Protein AF-A0A9E1YPU9-F1 (afdb_monomer)

Radius of gyration: 12.82 Å; Cα contacts (8 Å, |Δi|>4): 70; chains: 1; bounding box: 29×20×36 Å

Mean predicted aligned error: 8.79 Å

Secondary structure (DSSP, 8-state):
---EEEEEEE---HHHHHHHHHHHHHHHHTT--PEEEEEEEE-SS-EEEEEEEE-----

Sequence (59 aa):
MITYKKKFDFYATNEELDSFVYSIVEALIGDLDDEIEVDITQDDNHRYICVNILDKVLH

pLDDT: mean 70.41, std 9.7, range [43.69, 82.94]

Solvent-accessible surface area (backbone atoms only — not comparable to full-atom values): 3783 Å² total; per-residue (Å²): 136,81,74,58,79,57,82,52,86,51,92,72,55,71,70,58,47,52,52,50,52,49,53,53,50,61,66,42,67,81,77,49,90,43,50,75,48,78,48,80,49,74,58,102,87,43,44,36,49,39,52,39,54,41,74,68,83,76,127

Structure (mmCIF, N/CA/C/O backbone):
data_AF-A0A9E1YPU9-F1
#
_entry.id   AF-A0A9E1YPU9-F1
#
loop_
_atom_site.group_PDB
_atom_site.id
_atom_site.type_symbol
_atom_site.label_atom_id
_atom_site.label_alt_id
_atom_site.label_comp_id
_atom_site.label_asym_id
_atom_site.label_entity_id
_atom_site.label_seq_id
_atom_site.pdbx_PDB_ins_code
_atom_site.Cartn_x
_atom_site.Cartn_y
_atom_site.Cartn_z
_atom_site.occupancy
_atom_site.B_iso_or_equiv
_atom_site.auth_seq_id
_atom_site.auth_comp_id
_atom_site.auth_asym_id
_atom_site.auth_atom_id
_atom_site.pdbx_PDB_model_num
ATOM 1 N N . MET A 1 1 ? -18.939 -4.489 10.729 1.00 51.16 1 MET A N 1
ATOM 2 C CA . MET A 1 1 ? -17.598 -4.215 10.184 1.00 51.16 1 MET A CA 1
ATOM 3 C C . MET A 1 1 ? -17.774 -3.529 8.839 1.00 51.16 1 MET A C 1
ATOM 5 O O . MET A 1 1 ? -18.193 -4.176 7.887 1.00 51.16 1 MET A O 1
ATOM 9 N N . ILE A 1 2 ? -17.601 -2.207 8.794 1.00 54.59 2 ILE A N 1
ATOM 10 C CA . ILE A 1 2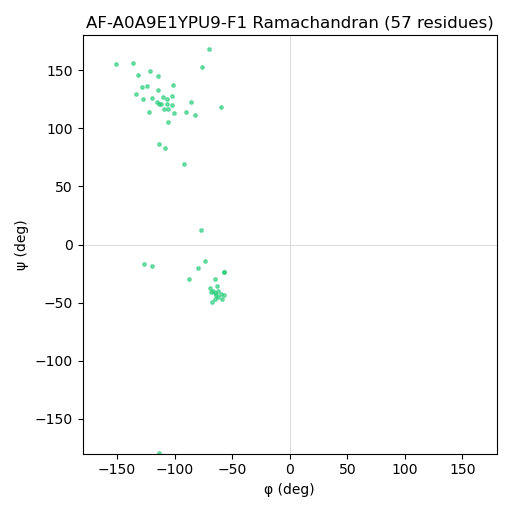 ? -17.564 -1.464 7.529 1.00 54.59 2 ILE A CA 1
ATOM 11 C C . ILE A 1 2 ? -16.099 -1.451 7.115 1.00 54.59 2 ILE A C 1
ATOM 13 O O . ILE A 1 2 ? -15.270 -0.896 7.822 1.00 54.59 2 ILE A O 1
ATOM 17 N N . THR A 1 3 ? -15.777 -2.109 6.009 1.00 52.91 3 THR A N 1
ATOM 18 C CA . THR A 1 3 ? -14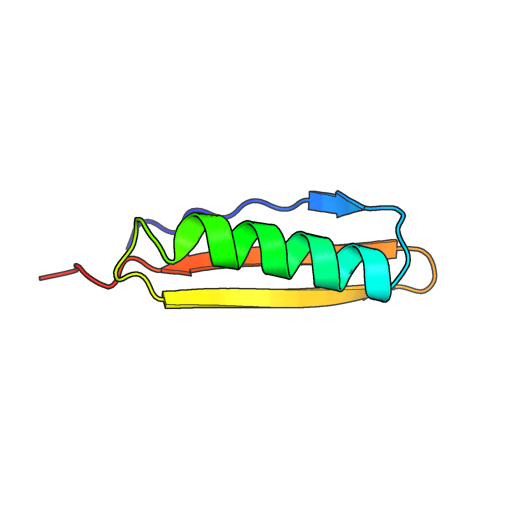.415 -2.125 5.475 1.00 52.91 3 THR A CA 1
ATOM 19 C C . THR A 1 3 ? -14.351 -1.122 4.336 1.00 52.91 3 THR A C 1
ATOM 21 O O . THR A 1 3 ? -15.006 -1.306 3.307 1.00 52.91 3 THR A O 1
ATOM 24 N N . TYR A 1 4 ? -13.586 -0.047 4.514 1.00 58.38 4 TYR A N 1
ATOM 25 C CA . TYR A 1 4 ? -13.286 0.865 3.419 1.00 58.38 4 TYR A CA 1
ATOM 26 C C . TYR A 1 4 ? -12.120 0.291 2.612 1.00 58.38 4 TYR A C 1
ATOM 28 O O . TYR A 1 4 ? -10.998 0.212 3.105 1.00 58.38 4 TYR A O 1
ATOM 36 N N . LYS A 1 5 ? -12.392 -0.137 1.374 1.00 61.34 5 LYS A N 1
ATOM 37 C CA . LYS A 1 5 ? -11.375 -0.666 0.458 1.00 61.34 5 LYS A CA 1
ATOM 38 C C . LYS A 1 5 ? -11.199 0.276 -0.724 1.00 61.34 5 LYS A C 1
ATOM 40 O O . LYS A 1 5 ? -12.141 0.498 -1.485 1.00 61.34 5 LYS A O 1
ATOM 45 N N . LYS A 1 6 ? -9.979 0.781 -0.914 1.00 68.19 6 LYS A N 1
ATOM 46 C CA . LYS A 1 6 ? -9.606 1.592 -2.077 1.00 68.19 6 LYS A CA 1
ATOM 47 C C . LYS A 1 6 ? -8.363 1.006 -2.742 1.00 68.19 6 LYS A C 1
ATOM 49 O O . LYS A 1 6 ? -7.355 0.787 -2.081 1.00 68.19 6 LYS A O 1
ATOM 54 N N . LYS A 1 7 ? -8.461 0.729 -4.046 1.00 65.44 7 LYS A N 1
ATOM 55 C CA . LYS A 1 7 ? -7.357 0.231 -4.878 1.00 65.44 7 LYS A CA 1
ATOM 56 C C . LYS A 1 7 ? -6.790 1.384 -5.692 1.00 65.44 7 LYS A C 1
ATOM 58 O O . LYS A 1 7 ? -7.556 2.167 -6.254 1.00 65.44 7 LYS A O 1
ATOM 63 N N . PHE A 1 8 ? -5.471 1.452 -5.769 1.00 67.88 8 PHE A N 1
ATOM 64 C CA . PHE A 1 8 ? -4.761 2.398 -6.613 1.00 67.88 8 PHE A CA 1
ATOM 65 C C . PHE A 1 8 ? -3.818 1.624 -7.539 1.00 67.88 8 PHE A C 1
ATOM 67 O O . PHE A 1 8 ? -3.151 0.687 -7.096 1.00 67.88 8 PHE A O 1
ATOM 74 N N . ASP A 1 9 ? -3.784 2.010 -8.814 1.00 65.62 9 ASP A N 1
ATOM 75 C CA . ASP A 1 9 ? -2.873 1.452 -9.813 1.00 65.62 9 ASP A CA 1
ATOM 76 C C . ASP A 1 9 ? -1.785 2.497 -10.098 1.00 65.62 9 ASP A C 1
ATOM 78 O O . ASP A 1 9 ? -2.093 3.626 -10.489 1.00 65.62 9 ASP A O 1
ATOM 82 N N . PHE A 1 10 ? -0.520 2.140 -9.871 1.00 66.06 10 PHE A N 1
ATOM 83 C CA . PHE A 1 10 ? 0.614 3.055 -10.007 1.00 66.06 10 PHE A CA 1
ATOM 84 C C . PHE A 1 10 ? 1.636 2.544 -11.020 1.00 66.06 10 PHE A C 1
ATOM 86 O O . PHE A 1 10 ? 1.868 1.341 -11.143 1.00 66.06 10 PHE A O 1
ATOM 93 N N . TYR A 1 11 ? 2.309 3.484 -11.684 1.00 71.69 11 TYR A N 1
ATOM 94 C CA . TYR A 1 11 ? 3.523 3.225 -12.453 1.00 71.69 11 TYR A CA 1
ATOM 95 C C . TYR A 1 11 ? 4.693 3.943 -11.771 1.00 71.69 11 TYR A C 1
ATOM 97 O O . TYR A 1 11 ? 4.962 5.108 -12.058 1.00 71.69 11 TYR A O 1
ATOM 105 N N . ALA A 1 12 ? 5.318 3.275 -10.799 1.00 72.12 12 ALA A N 1
ATOM 106 C CA . ALA A 1 12 ? 6.355 3.854 -9.945 1.00 72.12 12 ALA A CA 1
ATOM 107 C C . ALA A 1 12 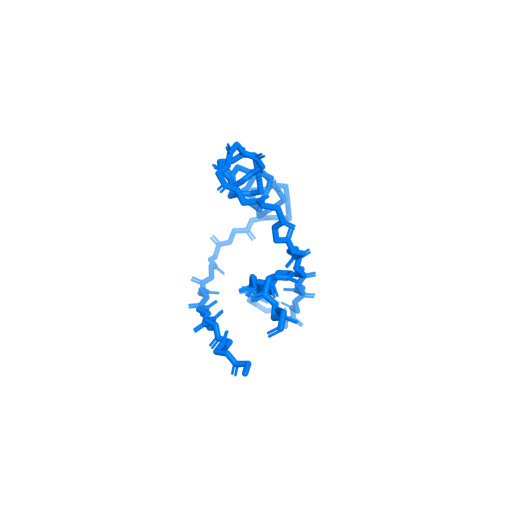? 7.364 2.798 -9.454 1.00 72.12 12 ALA A C 1
ATOM 109 O O . ALA A 1 12 ? 7.073 1.594 -9.375 1.00 72.12 12 ALA A O 1
ATOM 110 N N . THR A 1 13 ? 8.569 3.253 -9.119 1.00 78.25 13 THR A N 1
ATOM 111 C CA . THR A 1 13 ? 9.638 2.436 -8.528 1.00 78.25 13 THR A CA 1
ATOM 112 C C . THR A 1 13 ? 9.310 2.025 -7.087 1.00 78.25 13 THR A C 1
ATOM 114 O O . THR A 1 13 ? 8.331 2.478 -6.500 1.00 78.25 13 THR A O 1
ATOM 117 N N . ASN A 1 14 ? 10.079 1.083 -6.518 1.00 73.88 14 ASN A N 1
ATOM 118 C CA . ASN A 1 14 ? 9.744 0.506 -5.208 1.00 73.88 14 ASN A CA 1
ATOM 119 C C . ASN A 1 14 ? 9.932 1.565 -4.132 1.00 73.88 14 ASN A C 1
ATOM 121 O O . ASN A 1 14 ? 9.120 1.662 -3.228 1.00 73.88 14 ASN A O 1
ATOM 125 N N . GLU A 1 15 ? 10.965 2.384 -4.299 1.00 80.44 15 GLU A N 1
ATOM 126 C CA . GLU A 1 15 ? 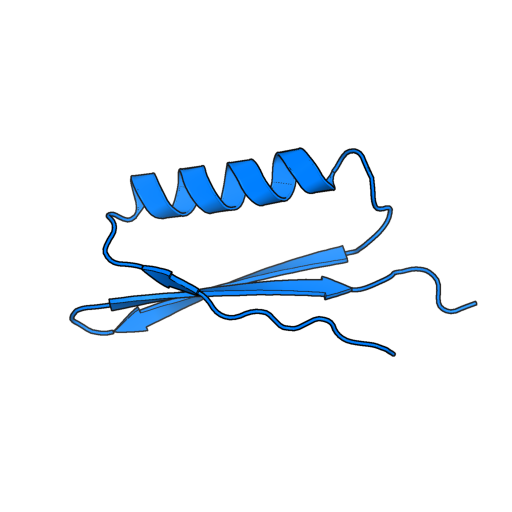11.309 3.490 -3.416 1.00 80.44 15 GLU A CA 1
ATOM 127 C C . GLU A 1 15 ? 10.223 4.580 -3.426 1.00 80.44 15 GLU A C 1
ATOM 129 O O . GLU A 1 15 ? 9.807 5.056 -2.373 1.00 80.44 15 GLU A O 1
ATOM 134 N N . GLU A 1 16 ? 9.680 4.912 -4.604 1.00 80.06 16 GLU A N 1
ATOM 135 C CA . GLU A 1 16 ? 8.563 5.858 -4.734 1.00 80.06 16 GLU A CA 1
ATOM 136 C C . GLU A 1 16 ? 7.267 5.320 -4.112 1.00 80.06 16 GLU A C 1
ATOM 138 O O . GLU A 1 16 ? 6.535 6.067 -3.463 1.00 80.06 16 GLU A O 1
ATOM 143 N N . LEU A 1 17 ? 6.982 4.025 -4.282 1.00 79.06 17 LEU A N 1
ATOM 144 C CA . LEU A 1 17 ? 5.805 3.387 -3.687 1.00 79.06 17 LEU A CA 1
ATOM 145 C C . LEU A 1 17 ? 5.911 3.293 -2.167 1.00 79.06 17 LEU A C 1
ATOM 147 O O . LEU A 1 17 ? 4.931 3.564 -1.480 1.00 79.06 17 LEU A O 1
ATOM 151 N N . ASP A 1 18 ? 7.088 2.957 -1.648 1.00 77.81 18 ASP A N 1
ATOM 152 C CA . ASP A 1 18 ? 7.342 2.871 -0.210 1.00 77.81 18 ASP A CA 1
ATOM 153 C C . ASP A 1 18 ? 7.192 4.251 0.448 1.00 77.81 18 ASP A C 1
ATOM 155 O O . ASP A 1 18 ? 6.486 4.408 1.443 1.00 77.81 18 ASP A O 1
ATOM 159 N N . SER A 1 19 ? 7.736 5.295 -0.190 1.00 82.94 19 SER A N 1
ATOM 160 C CA . SER A 1 19 ? 7.556 6.682 0.252 1.00 82.94 19 SER A CA 1
ATOM 161 C C . SER A 1 19 ? 6.087 7.127 0.210 1.00 82.94 19 SER A C 1
ATOM 163 O O . SER A 1 19 ? 5.611 7.783 1.139 1.00 82.94 19 SER A O 1
ATOM 165 N N . PHE A 1 20 ? 5.338 6.735 -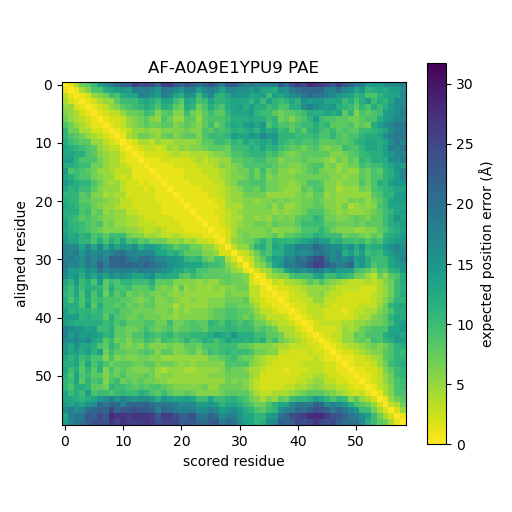0.825 1.00 81.06 20 PHE A N 1
ATOM 166 C CA . PHE A 1 20 ? 3.910 7.034 -0.929 1.00 81.06 20 PHE A CA 1
ATOM 167 C C . PHE A 1 20 ? 3.091 6.346 0.172 1.00 81.06 20 PHE A C 1
ATOM 169 O O . PHE A 1 20 ? 2.291 7.005 0.839 1.00 81.06 20 PHE A O 1
ATOM 176 N N . VAL A 1 21 ? 3.314 5.051 0.414 1.00 78.69 21 VAL A N 1
ATOM 177 C CA . VAL A 1 21 ? 2.670 4.310 1.514 1.00 78.69 21 VAL A CA 1
ATOM 178 C C . VAL A 1 21 ? 2.998 4.955 2.853 1.00 78.69 21 VAL A C 1
ATOM 180 O O . VAL A 1 21 ? 2.085 5.207 3.640 1.00 78.69 21 VAL A O 1
ATOM 183 N N . TYR A 1 22 ? 4.269 5.282 3.089 1.00 82.50 22 TYR A N 1
ATOM 184 C CA . TYR A 1 22 ? 4.699 5.942 4.316 1.00 82.50 22 TYR A CA 1
ATOM 185 C C . TYR A 1 22 ? 3.958 7.266 4.529 1.00 82.50 22 TYR A C 1
ATOM 187 O O . TYR A 1 22 ? 3.453 7.506 5.619 1.00 82.50 22 TYR A O 1
ATOM 195 N N . SER A 1 23 ? 3.800 8.079 3.479 1.00 82.31 23 SER A N 1
ATOM 196 C CA . SER A 1 23 ? 3.066 9.350 3.566 1.00 82.31 23 SER A CA 1
ATOM 197 C C . SER A 1 23 ? 1.582 9.178 3.915 1.00 82.31 23 SER A C 1
ATOM 199 O O . SER A 1 23 ? 1.026 9.987 4.655 1.00 82.31 23 SER A O 1
ATOM 201 N N . ILE A 1 24 ? 0.938 8.109 3.425 1.00 78.19 24 ILE A N 1
ATOM 202 C CA . ILE A 1 24 ? -0.449 7.777 3.778 1.00 78.19 24 ILE A CA 1
ATOM 203 C C . ILE A 1 24 ? -0.523 7.371 5.246 1.00 78.19 24 ILE A C 1
ATOM 205 O O . ILE A 1 24 ? -1.368 7.876 5.980 1.00 78.19 24 ILE A O 1
ATOM 209 N N . VAL A 1 25 ? 0.356 6.466 5.674 1.00 74.94 25 VAL A N 1
ATOM 210 C CA . VAL A 1 25 ? 0.382 5.968 7.052 1.00 74.94 25 VAL A CA 1
ATOM 211 C C . VAL A 1 25 ? 0.676 7.112 8.026 1.00 74.94 25 VAL A C 1
ATOM 213 O O . VAL A 1 25 ? -0.050 7.271 8.999 1.00 74.94 25 VAL A O 1
ATOM 216 N N . GLU A 1 26 ? 1.658 7.967 7.738 1.00 80.12 26 GLU A N 1
ATOM 217 C CA . GLU A 1 26 ? 1.990 9.147 8.546 1.00 80.12 26 GLU A CA 1
ATOM 218 C C . GLU A 1 26 ? 0.811 10.125 8.661 1.00 80.12 26 GLU A C 1
ATOM 220 O O . GLU A 1 26 ? 0.512 10.598 9.757 1.00 80.12 26 GLU A O 1
ATOM 225 N N . ALA A 1 27 ? 0.096 10.383 7.560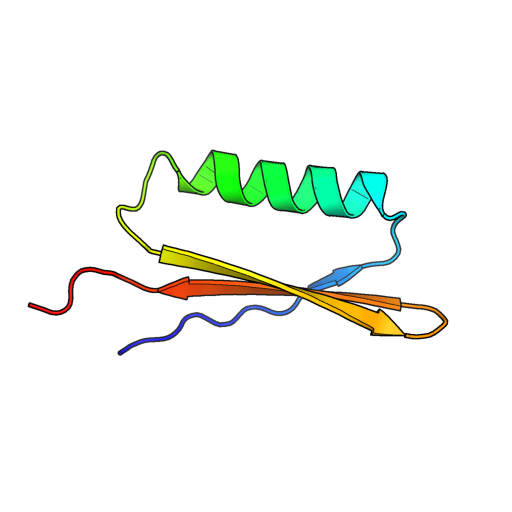 1.00 74.75 27 ALA A N 1
ATOM 226 C CA . ALA A 1 27 ? -1.096 11.229 7.578 1.00 74.75 27 ALA A CA 1
ATOM 227 C C . ALA A 1 27 ? -2.251 10.624 8.400 1.00 74.75 27 ALA A C 1
ATOM 229 O O . ALA A 1 27 ? -3.045 11.373 8.964 1.00 74.75 27 ALA A O 1
ATOM 230 N N . LEU A 1 28 ? -2.348 9.291 8.480 1.00 68.94 28 LEU A N 1
ATOM 231 C CA . LEU A 1 28 ? -3.412 8.579 9.202 1.00 68.94 28 LEU A CA 1
ATOM 232 C C . LEU A 1 28 ? -3.098 8.348 10.690 1.00 68.94 28 LEU A C 1
ATOM 234 O O . LEU A 1 28 ? -4.024 8.345 11.499 1.00 68.94 28 LEU A O 1
ATOM 238 N N . ILE A 1 29 ? -1.820 8.207 11.072 1.00 63.59 29 ILE A N 1
ATOM 239 C CA . ILE A 1 29 ? -1.371 7.987 12.467 1.00 63.59 29 ILE A CA 1
ATOM 240 C C . ILE A 1 29 ? -1.845 9.102 13.419 1.00 63.59 29 ILE A C 1
ATOM 242 O O . ILE A 1 29 ? -1.959 8.880 14.623 1.00 63.59 29 ILE A O 1
ATOM 246 N N . GLY A 1 30 ? -2.135 10.300 12.904 1.00 57.81 30 GLY A N 1
ATOM 247 C CA . GLY A 1 30 ? -2.650 11.411 13.707 1.00 57.81 30 GLY A CA 1
ATOM 248 C C . GLY A 1 30 ? -4.148 11.353 14.029 1.00 57.81 30 GLY A C 1
ATOM 249 O O . GLY A 1 30 ? -4.565 12.027 14.969 1.00 57.81 30 GLY A O 1
ATOM 250 N N . ASP A 1 31 ? -4.941 10.589 13.272 1.00 57.75 31 ASP A N 1
ATOM 251 C CA . ASP A 1 31 ? -6.409 10.722 13.249 1.00 57.75 31 ASP A CA 1
ATOM 252 C C . ASP A 1 31 ? -7.153 9.446 13.683 1.00 57.75 31 ASP A C 1
ATOM 254 O O . ASP A 1 31 ? -8.329 9.513 14.040 1.00 57.75 31 ASP A O 1
ATOM 258 N N . LEU A 1 32 ? -6.496 8.280 13.672 1.00 59.84 32 LEU A N 1
ATOM 259 C CA . LEU A 1 32 ? -7.167 6.991 13.843 1.00 59.84 32 LEU A CA 1
ATOM 260 C C . LEU A 1 32 ? -6.441 6.090 14.851 1.00 59.84 32 LEU A C 1
ATOM 262 O O . LEU A 1 32 ? -5.256 5.805 14.706 1.00 59.84 32 LEU A O 1
ATOM 266 N N . ASP A 1 33 ? -7.187 5.558 15.824 1.00 64.12 33 ASP A N 1
ATOM 267 C CA . ASP A 1 33 ? -6.770 4.417 16.668 1.00 64.12 33 ASP A CA 1
ATOM 268 C C . ASP A 1 33 ? -6.903 3.073 15.901 1.00 64.12 33 ASP A C 1
ATOM 270 O O . ASP A 1 33 ? -6.849 1.971 16.462 1.00 64.12 33 ASP A O 1
ATOM 274 N N . ASP A 1 34 ? -7.099 3.173 14.586 1.00 67.00 34 ASP A N 1
ATOM 275 C CA . ASP A 1 34 ? -7.410 2.093 13.663 1.00 67.00 34 ASP A CA 1
ATOM 276 C C . ASP A 1 34 ? -6.178 1.247 13.352 1.00 67.00 34 ASP A C 1
ATOM 278 O O . ASP A 1 34 ? -5.026 1.682 13.415 1.00 67.00 34 ASP A O 1
ATOM 282 N N . GLU A 1 35 ? -6.422 -0.010 13.015 1.00 72.69 35 GLU A N 1
ATOM 283 C CA . GLU A 1 35 ? -5.396 -0.893 12.484 1.00 72.69 35 GLU A CA 1
ATOM 284 C C . GLU A 1 35 ? -5.305 -0.698 10.967 1.00 72.69 35 GLU A C 1
ATOM 286 O O . GLU A 1 35 ? -6.291 -0.832 10.244 1.00 72.69 35 GLU A O 1
ATOM 291 N N . ILE A 1 36 ? -4.116 -0.348 10.478 1.00 75.50 36 ILE A N 1
ATOM 292 C CA . ILE A 1 36 ? -3.859 -0.175 9.048 1.00 75.50 36 ILE A CA 1
ATOM 293 C C . ILE A 1 36 ? -3.123 -1.413 8.547 1.00 75.50 36 ILE A C 1
ATOM 295 O O . ILE A 1 36 ? -2.015 -1.710 8.990 1.00 75.50 36 ILE A O 1
ATOM 299 N N . GLU A 1 37 ? -3.721 -2.109 7.588 1.00 77.44 37 GLU A N 1
ATOM 300 C CA . GLU A 1 37 ? -3.100 -3.219 6.873 1.00 77.44 37 GLU A CA 1
ATOM 301 C C . GLU A 1 37 ? -2.738 -2.752 5.461 1.00 77.44 37 GLU A C 1
ATOM 303 O O . GLU A 1 37 ? -3.582 -2.246 4.715 1.00 77.44 37 GLU A O 1
ATOM 308 N N . VAL A 1 38 ? -1.469 -2.916 5.092 1.00 75.81 38 VAL A N 1
ATOM 309 C CA . VAL A 1 38 ? -0.969 -2.589 3.756 1.00 75.81 38 VAL A CA 1
ATOM 310 C C . VAL A 1 38 ? -0.515 -3.872 3.077 1.00 75.81 38 VAL A C 1
ATOM 312 O O . VAL A 1 38 ? 0.368 -4.562 3.579 1.00 75.81 38 VAL A O 1
ATOM 315 N N . ASP A 1 39 ? -1.098 -4.160 1.917 1.00 80.19 39 ASP A N 1
ATOM 316 C CA . ASP A 1 39 ? -0.701 -5.263 1.046 1.00 80.19 39 ASP A CA 1
ATOM 317 C C . ASP A 1 39 ? -0.151 -4.706 -0.271 1.00 80.19 39 ASP A C 1
ATOM 319 O O . ASP A 1 39 ? -0.735 -3.804 -0.885 1.00 80.19 39 ASP A O 1
ATOM 323 N N . ILE A 1 40 ? 0.992 -5.239 -0.693 1.00 76.06 40 ILE A N 1
ATOM 324 C CA . ILE A 1 40 ? 1.690 -4.841 -1.911 1.00 76.06 40 ILE A CA 1
ATOM 325 C C . ILE A 1 40 ? 1.837 -6.078 -2.784 1.00 76.06 40 ILE A C 1
ATOM 327 O O . ILE A 1 40 ? 2.577 -7.010 -2.471 1.00 76.06 40 ILE A O 1
ATOM 331 N N . THR A 1 41 ? 1.160 -6.061 -3.926 1.00 80.69 41 THR A N 1
ATOM 332 C CA . THR A 1 41 ? 1.248 -7.115 -4.936 1.00 80.69 41 THR A CA 1
ATOM 333 C C . THR A 1 41 ? 1.884 -6.562 -6.203 1.00 80.69 41 THR A C 1
ATOM 335 O O . THR A 1 41 ? 1.667 -5.407 -6.567 1.00 80.69 41 THR A O 1
ATOM 338 N N . GLN A 1 42 ? 2.666 -7.378 -6.905 1.00 78.00 42 GLN A N 1
ATOM 339 C CA . GLN A 1 42 ? 3.323 -6.977 -8.150 1.00 78.00 42 GLN A CA 1
ATOM 340 C C . GLN A 1 42 ? 3.114 -8.019 -9.250 1.00 78.00 42 GLN A C 1
ATOM 342 O O . GLN A 1 42 ? 3.064 -9.217 -8.969 1.00 78.00 42 GLN A O 1
ATOM 347 N N . ASP A 1 43 ? 3.005 -7.545 -10.487 1.00 80.31 43 ASP A N 1
ATOM 348 C CA . ASP A 1 43 ? 3.163 -8.335 -11.707 1.00 80.31 43 ASP A CA 1
ATOM 349 C C . ASP A 1 43 ? 4.413 -7.861 -12.475 1.00 80.31 43 ASP A C 1
ATOM 351 O O . ASP A 1 43 ? 5.131 -6.973 -12.008 1.00 80.31 43 ASP A O 1
ATOM 355 N N . ASP A 1 44 ? 4.704 -8.462 -13.632 1.00 79.44 44 ASP A N 1
ATOM 356 C CA . ASP A 1 44 ? 5.909 -8.153 -14.417 1.00 79.44 44 ASP A CA 1
ATOM 357 C C . ASP A 1 44 ? 6.027 -6.665 -14.807 1.00 79.44 44 ASP A C 1
ATOM 359 O O . ASP A 1 44 ? 7.131 -6.185 -15.064 1.00 79.44 44 ASP A O 1
ATOM 363 N N . ASN A 1 45 ? 4.910 -5.929 -14.853 1.00 72.69 45 ASN A N 1
ATOM 364 C CA . ASN A 1 45 ? 4.841 -4.552 -15.349 1.00 72.69 45 ASN A CA 1
ATOM 365 C C . ASN A 1 45 ? 4.192 -3.556 -14.372 1.00 72.69 45 ASN A C 1
ATOM 367 O O . ASN A 1 45 ? 4.345 -2.348 -14.554 1.00 72.69 45 ASN A O 1
ATOM 371 N N . HIS A 1 46 ? 3.465 -4.023 -13.358 1.00 71.31 46 HIS A N 1
ATOM 372 C CA . HIS A 1 46 ? 2.652 -3.179 -12.486 1.00 71.31 46 HIS A CA 1
ATOM 373 C C . HIS A 1 46 ? 2.793 -3.554 -11.022 1.00 71.31 46 HIS A C 1
ATOM 375 O O . HIS A 1 46 ? 3.103 -4.686 -10.647 1.00 71.31 46 HIS A O 1
ATOM 381 N N . ARG A 1 47 ? 2.500 -2.567 -10.179 1.00 69.50 47 ARG A N 1
ATOM 382 C CA . ARG A 1 47 ? 2.455 -2.723 -8.732 1.00 69.50 47 ARG A CA 1
ATOM 383 C C . ARG A 1 47 ? 1.140 -2.187 -8.216 1.00 69.50 47 ARG A C 1
ATOM 385 O O . ARG A 1 47 ? 0.684 -1.114 -8.610 1.00 69.50 47 ARG A O 1
ATOM 392 N N . TYR A 1 48 ? 0.551 -2.961 -7.326 1.00 72.19 48 TYR A N 1
ATOM 393 C CA . TYR A 1 48 ? -0.749 -2.720 -6.743 1.00 72.19 48 TYR A CA 1
ATOM 394 C C . TYR A 1 48 ? -0.570 -2.573 -5.243 1.00 72.19 48 TYR A C 1
ATOM 396 O O . TYR A 1 48 ? -0.002 -3.45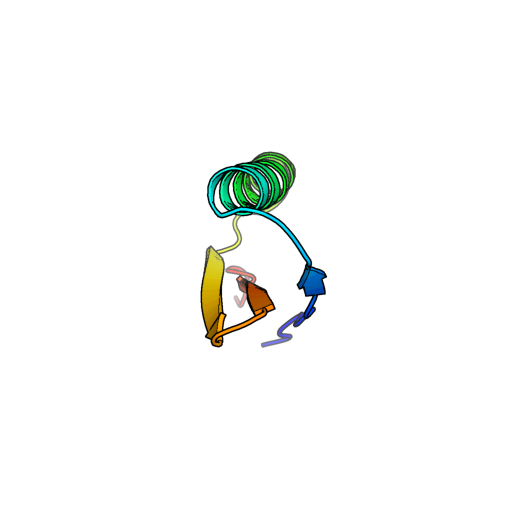0 -4.595 1.00 72.19 48 TYR A O 1
ATOM 404 N N . ILE A 1 49 ? -1.073 -1.467 -4.704 1.00 75.12 49 ILE A N 1
ATOM 405 C CA . ILE A 1 49 ? -1.116 -1.235 -3.264 1.00 75.12 49 ILE A CA 1
ATOM 406 C C . ILE A 1 49 ? -2.575 -1.312 -2.829 1.00 75.12 49 ILE A C 1
ATOM 408 O O . ILE A 1 49 ? -3.444 -0.625 -3.381 1.00 75.12 49 ILE A O 1
ATOM 412 N N . CYS A 1 50 ? -2.839 -2.140 -1.827 1.00 76.12 50 CYS A N 1
ATOM 413 C CA . CYS A 1 50 ? -4.103 -2.184 -1.115 1.00 76.12 50 CYS A CA 1
ATOM 414 C C . CYS A 1 50 ? -3.868 -1.690 0.312 1.00 76.12 50 CYS A C 1
ATOM 416 O O . CYS A 1 50 ? -3.079 -2.276 1.043 1.00 76.12 50 CYS A O 1
ATOM 418 N N . VAL A 1 51 ? -4.561 -0.621 0.701 1.00 74.69 51 VAL A N 1
ATOM 419 C CA . VAL A 1 51 ? -4.568 -0.128 2.083 1.00 74.69 51 VAL A CA 1
ATOM 420 C C . VAL A 1 51 ? -5.946 -0.412 2.661 1.00 74.69 51 VAL A C 1
ATOM 422 O O . VAL A 1 51 ? -6.946 0.111 2.160 1.00 74.69 51 VAL A O 1
ATOM 425 N N . ASN A 1 52 ? -6.001 -1.255 3.687 1.00 74.94 52 ASN A N 1
ATOM 426 C CA . ASN A 1 52 ? -7.198 -1.511 4.473 1.00 74.94 52 ASN A CA 1
ATOM 427 C C . ASN A 1 52 ? -7.076 -0.741 5.790 1.00 74.94 52 ASN A C 1
ATOM 429 O O . ASN A 1 52 ? -6.085 -0.875 6.502 1.00 74.94 52 ASN A O 1
ATOM 433 N N . ILE A 1 53 ? -8.094 0.051 6.109 1.00 74.75 53 ILE A N 1
ATOM 434 C CA . ILE A 1 53 ? -8.217 0.723 7.404 1.00 74.75 53 ILE A CA 1
ATOM 435 C C . ILE A 1 53 ? -9.298 -0.028 8.179 1.00 74.75 53 ILE A C 1
ATOM 437 O O . ILE A 1 53 ? -10.446 -0.123 7.726 1.00 74.75 53 ILE A O 1
ATOM 441 N N . LEU A 1 54 ? -8.902 -0.630 9.293 1.00 72.50 54 LEU A N 1
ATOM 442 C CA . LEU A 1 54 ? -9.739 -1.436 10.167 1.00 72.50 54 LEU A CA 1
ATOM 443 C C . LEU A 1 54 ? -10.036 -0.619 11.425 1.00 72.50 54 LEU A C 1
ATOM 445 O O . LEU A 1 54 ? -9.177 -0.459 12.289 1.00 72.50 54 LEU A O 1
ATOM 449 N N . ASP A 1 55 ? -11.265 -0.120 11.523 1.00 66.56 55 ASP A N 1
ATOM 450 C CA . ASP A 1 55 ? -11.745 0.573 12.718 1.00 66.56 55 ASP A CA 1
ATOM 451 C C . ASP A 1 55 ? -11.679 -0.370 13.934 1.00 66.56 55 ASP A C 1
ATOM 453 O O . ASP A 1 55 ? -12.320 -1.431 13.939 1.00 66.56 55 ASP A O 1
ATOM 457 N N . LYS A 1 56 ? -10.880 -0.014 14.952 1.00 57.34 56 LYS A N 1
ATOM 458 C CA . LYS A 1 56 ? -10.778 -0.800 16.198 1.00 57.34 56 LYS A CA 1
ATOM 459 C C . LYS A 1 56 ? -12.021 -0.652 17.080 1.00 57.34 56 LYS A C 1
ATOM 461 O O . LYS A 1 56 ? -12.213 -1.452 17.999 1.00 57.34 56 LYS A O 1
ATOM 466 N N . VAL A 1 57 ? -12.880 0.333 16.823 1.00 51.97 57 VAL A N 1
ATOM 467 C CA . VAL A 1 57 ? -14.039 0.674 17.653 1.00 51.97 57 VAL A CA 1
ATOM 468 C C . VAL A 1 57 ? -15.290 -0.062 17.169 1.00 51.97 57 VAL A C 1
ATOM 470 O O . VAL A 1 57 ? -16.261 0.518 16.692 1.00 51.97 57 VAL A O 1
ATOM 473 N N . LEU A 1 58 ? -15.319 -1.379 17.356 1.00 4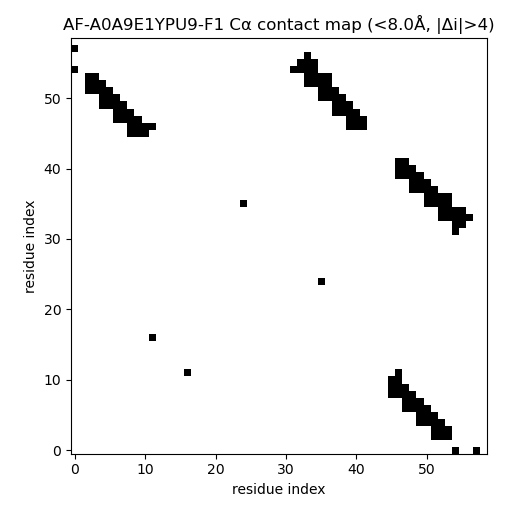5.47 58 LEU A N 1
ATOM 474 C CA . LEU A 1 58 ? -16.587 -2.103 17.490 1.00 45.47 58 LEU A CA 1
ATOM 475 C C . LEU A 1 58 ? -16.729 -2.542 18.949 1.00 45.47 58 LEU A C 1
ATOM 477 O O . LEU A 1 58 ? -16.376 -3.661 19.315 1.00 45.47 58 LEU A O 1
ATOM 481 N N . HIS A 1 59 ? -17.208 -1.6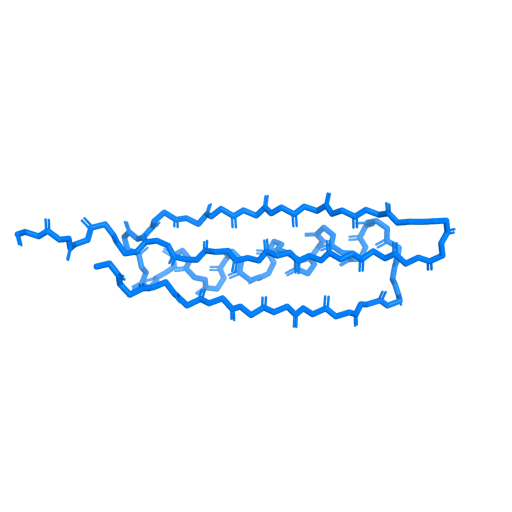03 19.771 1.00 43.69 59 HIS A N 1
ATOM 482 C CA . HIS A 1 59 ? -17.835 -1.899 21.060 1.00 43.69 59 HIS A CA 1
ATOM 483 C C . HIS A 1 59 ? -19.150 -2.664 20.870 1.00 43.69 59 HIS A C 1
ATOM 485 O O . HIS A 1 59 ? -19.885 -2.353 19.903 1.00 43.69 59 HIS A O 1
#

Foldseek 3Di:
DDKDKDKDWDQDDPVVVVVVVVVVVVVCVVPAPWDWDWDWDDDPGTIIIIIITGHPPPD

Nearest PDB structures (foldseek):
  6nuk-assembly1_A  TM=6.524E-01  e=2.001E-01  synthetic construct
  2khd-assembly1_A  TM=5.626E-01  e=2.449E+00  Vibrio cholerae O1 biovar El Tor str. N16961
  3t9n-assembly1_B  TM=5.597E-01  e=2.154E+00  Caldanaerobacter subterraneus subsp. tengcongensis
  8ron-assembly1_A  TM=4.994E-01  e=2.449E+00  Homo sapiens
  2nrq-assembly1_A  TM=4.367E-01  e=5.292E+00  Saccharolobus solfataricus